Protein AF-A0A8B8G024-F1 (afdb_monomer_lite)

Radius of gyration: 15.25 Å; chains: 1; bounding box: 37×28×43 Å

Foldseek 3Di:
DDDLVVLLVVLVVVLCVVLVCLLPPLVPPDPVRLVVVLVVNQVSLCSSLVHDPPDDSLVSCVSSVHFRSSLVSVLSNVVVVVVVPPDDPPDPDDRSVVVSVVVSVVVVVPD

Structure (mmCIF, N/CA/C/O backbone):
data_AF-A0A8B8G024-F1
#
_entry.id   AF-A0A8B8G024-F1
#
loop_
_atom_site.group_PDB
_atom_site.id
_atom_site.type_symbol
_atom_site.label_atom_id
_atom_site.label_alt_id
_atom_site.label_comp_id
_atom_site.label_asym_id
_atom_site.label_entity_id
_atom_site.label_seq_id
_atom_site.pdbx_PDB_ins_code
_atom_site.Cartn_x
_atom_site.Cartn_y
_atom_site.Cartn_z
_atom_site.occupancy
_atom_site.B_iso_or_equiv
_atom_site.auth_seq_id
_atom_site.auth_comp_id
_atom_site.auth_asym_id
_atom_site.auth_atom_id
_atom_site.pdbx_PDB_model_num
ATOM 1 N N . MET A 1 1 ? -23.900 12.777 2.780 1.00 49.56 1 MET A N 1
ATOM 2 C CA . MET A 1 1 ? -22.964 11.636 2.622 1.00 49.56 1 MET A CA 1
ATOM 3 C C . MET A 1 1 ? -22.710 11.391 1.136 1.00 49.56 1 MET A C 1
ATOM 5 O O . MET A 1 1 ? -23.672 11.326 0.385 1.00 49.56 1 MET A O 1
ATOM 9 N N . ALA A 1 2 ? -21.454 11.284 0.688 1.00 58.25 2 ALA A N 1
ATOM 10 C CA . ALA A 1 2 ? -21.141 11.011 -0.723 1.00 58.25 2 ALA A CA 1
ATOM 11 C C . ALA A 1 2 ? -21.588 9.593 -1.140 1.00 58.25 2 ALA A C 1
ATOM 13 O O . ALA A 1 2 ? -21.512 8.668 -0.324 1.00 58.25 2 ALA A O 1
ATOM 14 N N . LYS A 1 3 ? -22.028 9.415 -2.395 1.00 69.06 3 LYS A N 1
ATOM 15 C CA . LYS A 1 3 ? -22.408 8.105 -2.964 1.00 69.06 3 LYS A CA 1
ATOM 16 C C . LYS A 1 3 ? -21.188 7.157 -2.996 1.00 69.06 3 LYS A C 1
ATOM 18 O O . LYS A 1 3 ? -20.084 7.657 -3.211 1.00 69.06 3 LYS A O 1
ATOM 23 N N . PRO A 1 4 ? -21.350 5.826 -2.848 1.00 68.56 4 PRO A N 1
ATOM 24 C CA . PRO A 1 4 ? -20.231 4.869 -2.799 1.00 68.56 4 PRO A CA 1
ATOM 25 C C . PRO A 1 4 ? -19.219 5.019 -3.948 1.00 68.56 4 PRO A C 1
ATOM 27 O O . PRO A 1 4 ? -18.014 5.058 -3.715 1.00 68.56 4 PRO A O 1
ATOM 30 N N . ARG A 1 5 ? -19.707 5.239 -5.178 1.00 75.19 5 ARG A N 1
ATOM 31 C CA . ARG A 1 5 ? -18.874 5.500 -6.365 1.00 75.19 5 ARG A CA 1
ATOM 32 C C . ARG A 1 5 ? -17.958 6.721 -6.209 1.00 75.19 5 ARG A C 1
ATOM 34 O O . ARG A 1 5 ? -16.789 6.651 -6.560 1.00 75.19 5 ARG A O 1
ATOM 41 N N . ASN A 1 6 ? -18.462 7.812 -5.634 1.00 80.00 6 ASN A N 1
ATOM 42 C CA . ASN A 1 6 ? -17.679 9.035 -5.442 1.00 80.00 6 ASN A CA 1
ATOM 43 C C . ASN A 1 6 ? -16.564 8.832 -4.406 1.00 80.00 6 ASN A C 1
ATOM 45 O O . ASN A 1 6 ? -15.515 9.454 -4.507 1.00 80.00 6 ASN A O 1
ATOM 49 N N . ARG A 1 7 ? -16.771 7.949 -3.421 1.00 82.75 7 ARG A N 1
ATOM 50 C CA . ARG A 1 7 ? -15.756 7.641 -2.402 1.00 82.75 7 ARG A CA 1
ATOM 51 C C . ARG A 1 7 ? -14.622 6.802 -2.974 1.00 82.75 7 ARG A C 1
ATOM 53 O O . ARG A 1 7 ? -13.471 7.095 -2.681 1.00 82.75 7 ARG A O 1
ATOM 60 N N . LYS A 1 8 ? -14.945 5.810 -3.813 1.00 84.25 8 LYS A N 1
ATOM 61 C CA . LYS A 1 8 ? -13.937 5.015 -4.530 1.00 84.25 8 LYS A CA 1
ATOM 62 C C . LYS A 1 8 ? -13.057 5.889 -5.427 1.00 84.25 8 LYS A C 1
ATOM 64 O O . LYS A 1 8 ? -11.847 5.720 -5.393 1.00 84.25 8 LYS A O 1
ATOM 69 N N . LEU A 1 9 ? -13.646 6.861 -6.132 1.00 88.25 9 LEU A N 1
ATOM 70 C CA . LEU A 1 9 ? -12.897 7.835 -6.940 1.00 88.25 9 LEU A CA 1
ATOM 71 C C . LEU A 1 9 ? -11.915 8.664 -6.093 1.00 88.25 9 LEU A C 1
ATOM 73 O O . LEU A 1 9 ? -10.731 8.726 -6.398 1.00 88.25 9 LEU A O 1
ATOM 77 N N . ILE A 1 10 ? -12.371 9.217 -4.965 1.00 82.38 10 ILE A N 1
ATOM 78 C CA . ILE A 1 10 ? -11.476 9.937 -4.038 1.00 82.38 10 ILE A CA 1
ATOM 79 C C . ILE A 1 10 ? -10.363 9.006 -3.523 1.00 82.38 10 ILE A C 1
ATOM 81 O O . ILE A 1 10 ? -9.215 9.418 -3.376 1.00 82.38 10 ILE A O 1
ATOM 85 N N . GLY A 1 11 ? -10.691 7.738 -3.266 1.00 85.75 11 GLY A N 1
ATOM 86 C CA . GLY A 1 11 ? -9.728 6.704 -2.903 1.00 85.75 11 GLY A CA 1
ATOM 87 C C . GLY A 1 11 ? -8.644 6.488 -3.950 1.00 85.75 11 GLY A C 1
ATOM 88 O O . GLY A 1 11 ? -7.459 6.511 -3.616 1.00 85.75 11 GLY A O 1
ATOM 89 N N . SER A 1 12 ? -9.041 6.320 -5.214 1.00 87.38 12 SER A N 1
ATOM 90 C CA . SER A 1 12 ? -8.099 6.137 -6.318 1.00 87.38 12 SER A CA 1
ATOM 91 C C . SER A 1 12 ? -7.201 7.352 -6.510 1.00 87.38 12 SER A C 1
ATOM 93 O O . SER A 1 12 ? -6.011 7.179 -6.758 1.00 87.38 12 SER A O 1
ATOM 95 N N . ASP A 1 13 ? -7.729 8.562 -6.322 1.00 86.75 13 ASP A N 1
ATOM 96 C CA . ASP A 1 13 ? -6.944 9.794 -6.436 1.00 86.75 13 ASP A CA 1
ATOM 97 C C . ASP A 1 13 ? -5.860 9.862 -5.353 1.00 86.75 13 ASP A C 1
ATOM 99 O O . ASP A 1 13 ? -4.690 10.106 -5.651 1.00 86.75 13 ASP A O 1
ATOM 103 N N . VAL A 1 14 ? -6.219 9.568 -4.098 1.00 85.88 14 VAL A N 1
ATOM 104 C CA . VAL A 1 14 ? -5.264 9.522 -2.977 1.00 85.88 14 VAL A CA 1
ATOM 105 C C . VAL A 1 14 ? -4.174 8.484 -3.233 1.00 85.88 14 VAL A C 1
ATOM 107 O O . VAL A 1 14 ? -2.990 8.775 -3.062 1.00 85.88 14 VAL A O 1
ATOM 110 N N . VAL A 1 15 ? -4.554 7.284 -3.674 1.00 87.94 15 VAL A N 1
ATOM 111 C CA . VAL A 1 15 ? -3.598 6.220 -4.008 1.00 87.94 15 VAL A CA 1
ATOM 112 C C . VAL A 1 15 ? -2.693 6.645 -5.1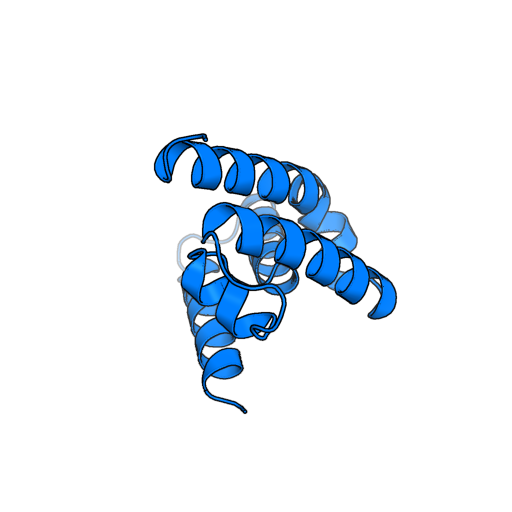67 1.00 87.94 15 VAL A C 1
ATOM 114 O O . VAL A 1 15 ? -1.484 6.439 -5.097 1.00 87.94 15 VAL A O 1
ATOM 117 N N . SER A 1 16 ? -3.230 7.310 -6.192 1.00 88.81 16 SER A N 1
ATOM 118 C CA . SER A 1 16 ? -2.441 7.827 -7.314 1.00 88.81 16 SER A CA 1
ATOM 119 C C . SER A 1 16 ? -1.404 8.865 -6.872 1.00 88.81 16 SER A C 1
ATOM 121 O O . SER A 1 16 ? -0.268 8.826 -7.342 1.00 88.81 16 SER A O 1
ATOM 123 N N . ILE A 1 17 ? -1.759 9.765 -5.947 1.00 88.56 17 ILE A N 1
ATOM 124 C CA . ILE A 1 17 ? -0.826 10.753 -5.379 1.00 88.56 17 ILE A CA 1
ATOM 125 C C . ILE A 1 17 ? 0.292 10.051 -4.601 1.00 88.56 17 ILE A C 1
ATOM 127 O O . ILE A 1 17 ? 1.467 10.347 -4.813 1.00 88.56 17 ILE A O 1
ATOM 131 N N . LEU A 1 18 ? -0.058 9.091 -3.738 1.00 86.88 18 LEU A N 1
ATOM 132 C CA . LEU A 1 18 ? 0.924 8.334 -2.953 1.00 86.88 18 LEU A CA 1
ATOM 133 C C . LEU A 1 18 ? 1.893 7.551 -3.853 1.00 86.88 18 LEU A C 1
ATOM 135 O O . LEU A 1 18 ? 3.091 7.494 -3.580 1.00 86.88 18 LEU A O 1
ATOM 139 N N . LEU A 1 19 ? 1.391 6.982 -4.952 1.00 91.38 19 LEU A N 1
ATOM 140 C CA . LEU A 1 19 ? 2.160 6.139 -5.868 1.00 91.38 19 LEU A CA 1
ATOM 141 C C . LEU A 1 19 ? 2.878 6.900 -6.985 1.00 91.38 19 LEU A C 1
ATOM 143 O O . LEU A 1 19 ? 3.612 6.279 -7.754 1.00 91.38 19 LEU A O 1
ATOM 147 N N . PHE A 1 20 ? 2.716 8.220 -7.088 1.00 89.94 20 PHE A N 1
ATOM 148 C CA . PHE A 1 20 ? 3.353 9.010 -8.145 1.00 89.94 20 PHE A CA 1
ATOM 149 C C . PHE A 1 20 ? 4.879 8.810 -8.177 1.00 89.94 20 PHE A C 1
ATOM 151 O O . PHE A 1 20 ? 5.467 8.610 -9.237 1.00 89.94 20 PHE A O 1
ATOM 158 N N . GLY A 1 21 ? 5.511 8.789 -7.001 1.00 88.50 21 GLY A N 1
ATOM 159 C CA . GLY A 1 21 ? 6.951 8.563 -6.848 1.00 88.50 21 GLY A CA 1
ATOM 160 C C . GLY A 1 21 ? 7.370 7.097 -6.698 1.00 88.50 21 GLY A C 1
ATOM 161 O O . GLY A 1 21 ? 8.551 6.851 -6.452 1.00 88.50 21 GLY A O 1
ATOM 162 N N . ALA A 1 22 ? 6.440 6.138 -6.808 1.00 92.44 22 ALA A N 1
ATOM 163 C CA . ALA A 1 22 ? 6.676 4.733 -6.460 1.00 92.44 22 ALA A CA 1
ATOM 164 C C . ALA A 1 22 ? 7.936 4.118 -7.093 1.00 92.44 22 ALA A C 1
ATOM 166 O O . ALA A 1 22 ? 8.681 3.471 -6.357 1.00 92.44 22 ALA A O 1
ATOM 167 N N . PRO A 1 23 ? 8.274 4.363 -8.377 1.00 90.50 23 PRO A N 1
ATOM 168 C CA . PRO A 1 23 ? 9.488 3.798 -8.967 1.00 90.50 23 PRO A CA 1
ATOM 169 C C . PRO A 1 23 ? 10.786 4.153 -8.228 1.00 90.50 23 PRO A C 1
ATOM 171 O O . PRO A 1 23 ? 11.736 3.375 -8.251 1.00 90.50 23 PRO A O 1
ATOM 174 N N . ASN A 1 24 ? 10.824 5.303 -7.548 1.00 90.50 24 ASN A N 1
ATOM 175 C CA . ASN A 1 24 ? 12.012 5.775 -6.839 1.00 90.50 24 ASN A CA 1
ATOM 176 C C . ASN A 1 24 ? 12.119 5.218 -5.416 1.00 90.50 24 ASN A C 1
ATOM 178 O O . ASN A 1 24 ? 13.232 4.999 -4.933 1.00 90.50 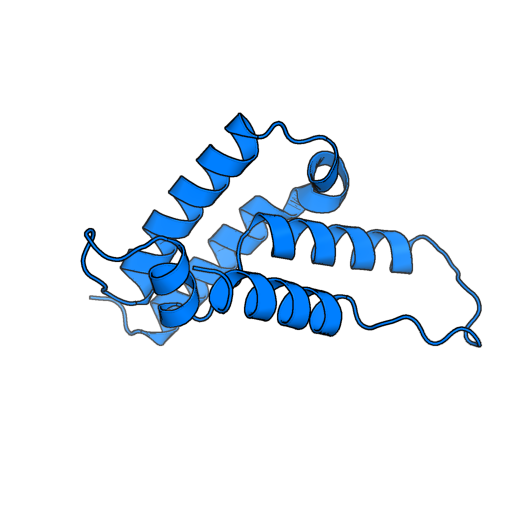24 ASN A O 1
ATOM 182 N N . TRP A 1 25 ? 10.983 5.024 -4.738 1.00 91.62 25 TRP A N 1
ATOM 183 C CA . TRP A 1 25 ? 10.956 4.680 -3.315 1.00 91.62 25 TRP A CA 1
ATOM 184 C C . TRP A 1 25 ? 10.513 3.247 -3.009 1.00 91.62 25 TRP A C 1
ATOM 186 O O . TRP A 1 25 ? 10.853 2.772 -1.930 1.00 91.62 25 TRP A O 1
ATOM 196 N N . ALA A 1 26 ? 9.820 2.536 -3.908 1.00 91.62 26 ALA A N 1
ATOM 197 C CA . ALA A 1 26 ? 9.207 1.231 -3.610 1.00 91.62 26 ALA A CA 1
ATOM 198 C C . ALA A 1 26 ? 10.187 0.211 -2.994 1.00 91.62 26 ALA A C 1
ATOM 200 O O . ALA A 1 26 ? 9.836 -0.464 -2.028 1.00 91.62 26 ALA A O 1
ATOM 201 N N . ASP A 1 27 ? 11.430 0.166 -3.484 1.00 89.88 27 ASP A N 1
ATOM 202 C CA . ASP A 1 27 ? 12.469 -0.741 -2.968 1.00 89.88 27 ASP A CA 1
ATOM 203 C C . ASP A 1 27 ? 13.284 -0.153 -1.811 1.00 89.88 27 ASP A C 1
ATOM 205 O O . ASP A 1 27 ? 13.904 -0.885 -1.045 1.00 89.88 27 ASP A O 1
ATOM 209 N N . LYS A 1 28 ? 13.335 1.179 -1.709 1.00 91.06 28 LYS A N 1
ATOM 210 C CA . LYS A 1 28 ? 14.213 1.902 -0.774 1.00 91.06 28 LYS A CA 1
ATOM 211 C C . LYS A 1 28 ? 13.507 2.288 0.528 1.00 91.06 28 LYS A C 1
ATOM 213 O O . LYS A 1 28 ? 14.162 2.746 1.460 1.00 91.06 28 LYS A O 1
ATOM 218 N N . MET A 1 29 ? 12.182 2.160 0.583 1.00 90.81 29 MET A N 1
ATOM 219 C CA . MET A 1 29 ? 11.376 2.568 1.731 1.00 90.81 29 MET A CA 1
ATOM 220 C C . MET A 1 29 ? 11.659 1.677 2.943 1.00 90.81 29 MET A C 1
ATOM 222 O O . MET A 1 29 ? 11.621 0.449 2.845 1.00 90.81 29 MET A O 1
ATOM 226 N N . SER A 1 30 ? 11.864 2.297 4.105 1.00 93.56 30 SER A N 1
ATOM 227 C CA . SER A 1 30 ? 11.953 1.579 5.375 1.00 93.56 30 SER A CA 1
ATOM 228 C C . SER A 1 30 ? 10.618 0.92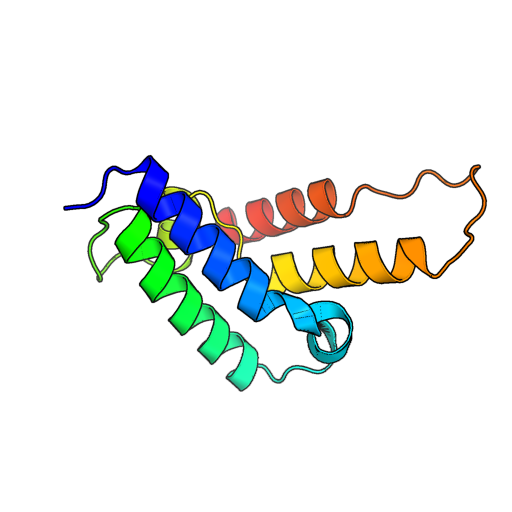6 5.749 1.00 93.56 30 SER A C 1
ATOM 230 O O . SER A 1 30 ? 9.545 1.390 5.354 1.00 93.56 30 SER A O 1
ATOM 232 N N . GLU A 1 31 ? 10.669 -0.103 6.597 1.00 89.12 31 GLU A N 1
ATOM 233 C CA . GLU A 1 31 ? 9.465 -0.741 7.149 1.00 89.12 31 GLU A CA 1
ATOM 234 C C . GLU A 1 31 ? 8.585 0.247 7.930 1.00 89.12 31 GLU A C 1
ATOM 236 O O . GLU A 1 31 ? 7.362 0.238 7.804 1.00 89.12 31 GLU A O 1
ATOM 241 N N . SER A 1 32 ? 9.192 1.182 8.669 1.00 91.69 32 SER A N 1
ATOM 242 C CA . SER A 1 32 ? 8.456 2.260 9.341 1.00 91.69 32 SER A CA 1
ATOM 243 C C . SER A 1 32 ? 7.692 3.149 8.353 1.00 91.69 32 SER A C 1
ATOM 245 O O . SER A 1 32 ? 6.532 3.480 8.592 1.00 91.69 32 SER A O 1
ATOM 247 N N . GLY A 1 33 ? 8.308 3.484 7.217 1.00 90.56 33 GLY A N 1
ATOM 248 C CA . GLY A 1 33 ? 7.681 4.262 6.155 1.00 90.56 33 GLY A CA 1
ATOM 249 C C . GLY A 1 33 ? 6.523 3.522 5.486 1.00 90.56 33 GLY A C 1
ATOM 250 O O . GLY A 1 33 ? 5.458 4.104 5.278 1.00 90.56 33 GLY A O 1
ATOM 251 N N . LYS A 1 34 ? 6.694 2.223 5.212 1.00 89.38 34 LYS A N 1
ATOM 252 C CA . LYS A 1 34 ? 5.622 1.359 4.688 1.00 89.38 34 LYS A CA 1
ATOM 253 C C . LYS A 1 34 ? 4.437 1.299 5.653 1.00 89.38 34 LYS A C 1
ATOM 255 O O . LYS A 1 34 ? 3.297 1.467 5.229 1.00 89.38 34 LYS A O 1
ATOM 260 N N . ASN A 1 35 ? 4.700 1.157 6.952 1.00 91.31 35 ASN A N 1
ATOM 261 C CA . ASN A 1 35 ? 3.659 1.131 7.979 1.00 91.31 35 ASN A CA 1
ATOM 262 C C . ASN A 1 35 ? 2.852 2.438 8.044 1.00 91.31 35 ASN A C 1
ATOM 264 O O . ASN A 1 35 ? 1.631 2.395 8.195 1.00 91.31 35 ASN A O 1
ATOM 268 N N . GLU A 1 36 ? 3.487 3.602 7.886 1.00 92.06 36 GLU A N 1
ATOM 269 C CA . GLU A 1 36 ? 2.767 4.884 7.827 1.00 92.06 36 GLU A CA 1
ATOM 270 C C . GLU A 1 36 ? 1.892 5.021 6.569 1.00 92.06 36 GLU A C 1
ATOM 272 O O . GLU A 1 36 ? 0.751 5.501 6.639 1.00 92.06 36 GLU A O 1
ATOM 277 N N . LEU A 1 37 ? 2.370 4.530 5.421 1.00 91.00 37 LEU A N 1
ATOM 278 C CA . LEU A 1 37 ? 1.566 4.472 4.197 1.00 91.00 37 LEU A CA 1
ATOM 279 C C . LEU A 1 37 ? 0.359 3.538 4.362 1.00 91.00 37 LEU A C 1
ATOM 281 O O . LEU A 1 37 ? -0.754 3.912 3.990 1.00 91.00 37 LEU A O 1
ATOM 285 N N . LEU A 1 38 ? 0.541 2.373 4.989 1.00 91.31 38 LEU A N 1
ATOM 286 C CA . LEU A 1 38 ? -0.543 1.429 5.281 1.00 91.31 38 LEU A CA 1
ATOM 287 C C . LEU A 1 38 ? -1.580 2.014 6.245 1.00 91.31 38 LEU A C 1
ATOM 289 O O . LEU A 1 38 ? -2.781 1.888 6.006 1.00 91.31 38 LEU A O 1
ATOM 293 N N . LYS A 1 39 ? -1.154 2.732 7.293 1.00 92.06 39 LYS A N 1
ATOM 294 C CA . LYS A 1 39 ? -2.072 3.464 8.189 1.00 92.06 39 LYS A CA 1
ATOM 295 C C . LYS A 1 39 ? -2.899 4.499 7.427 1.00 92.06 39 LYS A C 1
ATOM 297 O O . LYS A 1 39 ? -4.093 4.660 7.694 1.00 92.06 39 LYS A O 1
ATOM 302 N N . THR A 1 40 ? -2.276 5.203 6.485 1.00 91.94 40 THR A N 1
ATOM 303 C CA . THR A 1 40 ? -2.946 6.203 5.643 1.00 91.94 40 THR A CA 1
ATOM 304 C C . THR A 1 40 ? -3.950 5.542 4.702 1.00 91.94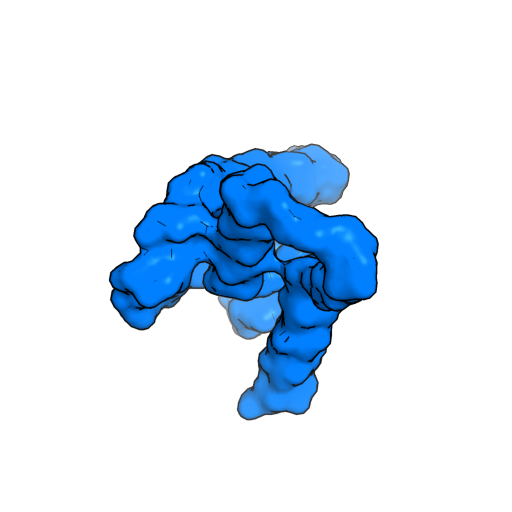 40 THR A C 1
ATOM 306 O O . THR A 1 40 ? -5.110 5.956 4.653 1.00 91.94 40 THR A O 1
ATOM 309 N N . GLN A 1 41 ? -3.546 4.459 4.034 1.00 92.31 41 GLN A N 1
ATOM 310 C CA . GLN A 1 41 ? -4.417 3.657 3.178 1.00 92.31 41 GLN A CA 1
ATOM 311 C C . GLN A 1 41 ? -5.621 3.116 3.958 1.00 92.31 41 GLN A C 1
ATOM 313 O O . GLN A 1 41 ? -6.756 3.280 3.519 1.00 92.31 41 GLN A O 1
ATOM 318 N N . ARG A 1 42 ? -5.406 2.557 5.153 1.00 92.88 42 ARG A N 1
ATOM 319 C CA . ARG A 1 42 ? -6.474 2.037 6.019 1.00 92.88 42 ARG A CA 1
ATOM 320 C C . ARG A 1 42 ? -7.539 3.091 6.316 1.00 92.88 42 ARG A C 1
ATOM 322 O O . ARG A 1 42 ? -8.729 2.814 6.195 1.00 92.88 42 ARG A O 1
ATOM 329 N N . LYS A 1 43 ? -7.139 4.318 6.670 1.00 92.38 43 LYS A N 1
ATOM 330 C CA . LYS A 1 43 ? -8.090 5.421 6.922 1.00 92.38 43 LYS A CA 1
ATOM 331 C C . LYS A 1 43 ? -8.949 5.719 5.693 1.00 92.38 43 LYS A C 1
ATOM 333 O O . LYS A 1 43 ? -10.145 5.977 5.830 1.00 92.38 43 LYS A O 1
ATOM 338 N N . THR A 1 44 ? -8.350 5.676 4.508 1.00 91.44 44 THR A N 1
ATOM 339 C CA . THR A 1 44 ? -9.050 5.856 3.233 1.00 91.44 44 THR A CA 1
ATOM 340 C C . THR A 1 44 ? -10.004 4.690 2.957 1.00 91.44 44 THR A C 1
ATOM 342 O O . THR A 1 44 ? -11.188 4.924 2.717 1.00 91.44 44 THR A O 1
ATOM 345 N N . ASN A 1 45 ? -9.545 3.448 3.111 1.00 92.62 45 ASN A N 1
ATOM 346 C CA . ASN A 1 45 ? -10.336 2.234 2.893 1.00 92.62 45 ASN A CA 1
ATOM 347 C C . ASN A 1 45 ? -11.574 2.168 3.795 1.00 92.62 45 ASN A C 1
ATOM 349 O O . ASN A 1 45 ? -12.679 1.926 3.310 1.00 92.62 45 ASN A O 1
ATOM 353 N N . LEU A 1 46 ? -11.429 2.487 5.086 1.00 93.31 46 LEU A N 1
ATOM 354 C CA . LEU A 1 46 ? -12.556 2.539 6.025 1.00 93.31 46 LEU A CA 1
ATOM 355 C C . LEU A 1 46 ? -13.631 3.546 5.586 1.00 93.31 46 LEU A C 1
ATOM 357 O O . LEU A 1 46 ? -14.824 3.265 5.687 1.00 93.31 46 LEU A O 1
ATOM 361 N N . ARG A 1 47 ? -13.231 4.706 5.045 1.00 90.44 47 ARG A N 1
ATOM 362 C CA . ARG A 1 47 ? -14.168 5.726 4.535 1.00 90.44 47 ARG A CA 1
ATOM 363 C C . ARG A 1 47 ? -14.872 5.284 3.253 1.00 90.44 47 ARG A C 1
ATOM 365 O O . ARG A 1 47 ? -16.054 5.591 3.073 1.00 90.44 47 ARG A O 1
ATOM 372 N N . ILE A 1 48 ? -14.157 4.584 2.372 1.00 90.44 48 ILE A N 1
ATOM 373 C CA . ILE A 1 48 ? -14.698 4.037 1.120 1.00 90.44 48 ILE A CA 1
ATOM 374 C C . ILE A 1 48 ? -15.750 2.974 1.425 1.00 90.44 48 ILE A C 1
ATOM 376 O O . ILE A 1 48 ? -16.890 3.102 0.976 1.00 90.44 48 ILE A O 1
ATOM 380 N N . ALA A 1 49 ? -15.379 1.981 2.234 1.00 90.31 49 ALA A N 1
ATOM 381 C CA . ALA A 1 49 ? -16.229 0.852 2.595 1.00 90.31 49 ALA A CA 1
ATOM 382 C C . ALA A 1 49 ? -17.310 1.207 3.633 1.00 90.31 49 ALA A C 1
ATOM 384 O O . ALA A 1 49 ? -18.258 0.454 3.815 1.00 90.31 49 ALA A O 1
ATOM 385 N N . SER A 1 50 ? -17.215 2.367 4.296 1.00 89.56 50 SER A N 1
ATOM 386 C CA . SER A 1 50 ? -18.039 2.708 5.474 1.00 89.56 50 SER A CA 1
ATOM 387 C C . SER A 1 50 ? -17.913 1.671 6.599 1.00 89.56 50 SER A C 1
ATOM 389 O O . SER A 1 50 ? -18.885 1.388 7.295 1.00 89.56 50 SER A O 1
ATOM 391 N N . ALA A 1 51 ? -16.728 1.077 6.746 1.00 90.81 51 ALA A N 1
ATOM 392 C CA . ALA A 1 51 ? -16.480 -0.028 7.665 1.00 90.81 51 ALA A CA 1
ATOM 393 C C . ALA A 1 51 ? -16.156 0.466 9.087 1.00 90.81 51 ALA A C 1
ATOM 395 O O . ALA A 1 51 ? -15.688 1.592 9.282 1.00 90.81 51 ALA A O 1
ATOM 396 N N . TYR A 1 52 ? -16.362 -0.398 10.083 1.00 92.00 52 TYR A N 1
ATOM 397 C CA . TYR A 1 52 ? -15.979 -0.126 11.469 1.00 92.00 52 TYR A CA 1
ATOM 398 C C . TYR A 1 52 ? -14.456 -0.041 11.633 1.00 92.00 52 TYR A C 1
ATOM 400 O O . TYR A 1 52 ? -13.698 -0.749 10.972 1.00 92.00 52 TYR A O 1
ATOM 408 N N . SER A 1 53 ? -13.997 0.794 12.568 1.00 88.56 53 SER A N 1
ATOM 409 C CA . SER A 1 53 ? -12.567 0.999 12.839 1.00 88.56 53 SER A CA 1
ATOM 410 C C . SER A 1 53 ? -11.852 -0.227 13.423 1.00 88.56 53 SER A C 1
ATOM 412 O O . SER A 1 53 ? -10.622 -0.271 13.372 1.00 88.56 53 SER A O 1
ATOM 414 N N . THR A 1 54 ? -12.601 -1.201 13.951 1.00 94.00 54 THR A N 1
ATOM 415 C CA . THR A 1 54 ? -12.109 -2.439 14.582 1.00 94.00 54 THR A CA 1
ATOM 416 C C . THR A 1 54 ? -11.699 -3.526 13.589 1.00 94.00 54 THR A C 1
ATOM 418 O O . THR A 1 54 ? -11.005 -4.461 13.972 1.00 94.00 54 THR A O 1
ATOM 421 N N . ILE A 1 55 ? -12.103 -3.415 12.323 1.00 93.12 55 ILE A N 1
ATOM 422 C CA . ILE A 1 55 ? -11.796 -4.398 11.274 1.00 93.12 55 ILE A CA 1
ATOM 423 C C . ILE A 1 55 ? -10.283 -4.422 11.001 1.00 93.12 55 ILE A C 1
ATOM 425 O O . ILE A 1 55 ? -9.624 -3.396 11.142 1.00 93.12 55 ILE A O 1
ATOM 429 N N . SER A 1 56 ? -9.694 -5.559 10.624 1.00 91.19 56 SER A N 1
ATOM 430 C CA . SER A 1 56 ? -8.260 -5.632 10.295 1.00 91.19 56 SER A CA 1
ATOM 431 C C . SER A 1 56 ? -7.894 -4.779 9.064 1.00 91.19 56 SER A C 1
ATOM 433 O O . SER A 1 56 ? -8.762 -4.283 8.338 1.00 91.19 56 SER A O 1
ATOM 435 N N . THR A 1 57 ? -6.601 -4.523 8.846 1.00 90.69 57 THR A N 1
ATOM 436 C CA . THR A 1 57 ? -6.166 -3.663 7.725 1.00 90.69 57 THR A CA 1
ATOM 437 C C . THR A 1 57 ? -6.431 -4.370 6.402 1.00 90.69 57 THR A C 1
ATOM 439 O O . THR A 1 57 ? -6.935 -3.763 5.459 1.00 90.69 57 THR A O 1
ATOM 442 N N . GLU A 1 58 ? -6.188 -5.669 6.398 1.00 90.62 58 GLU A N 1
ATOM 443 C CA . GLU A 1 58 ? -6.356 -6.623 5.313 1.00 90.62 58 GLU A CA 1
ATOM 444 C C . GLU A 1 58 ? -7.838 -6.716 4.931 1.00 90.62 58 GLU A C 1
ATOM 446 O O . GLU A 1 58 ? -8.206 -6.518 3.776 1.00 90.62 58 GLU A O 1
ATOM 451 N N . ALA A 1 59 ? -8.732 -6.867 5.912 1.00 91.44 59 ALA A N 1
ATOM 452 C CA . ALA A 1 59 ? -10.167 -6.865 5.644 1.00 91.44 59 ALA A CA 1
ATOM 453 C C . ALA A 1 59 ? -10.657 -5.499 5.125 1.00 91.44 59 ALA A C 1
ATOM 455 O O . ALA A 1 59 ? -11.524 -5.443 4.254 1.00 91.44 59 ALA A O 1
ATOM 456 N N . SER A 1 60 ? -10.076 -4.381 5.589 1.00 93.19 60 SER A N 1
ATOM 457 C CA . SER A 1 60 ? -10.405 -3.056 5.039 1.00 93.19 60 SER A CA 1
ATOM 458 C C . SER A 1 60 ? -9.990 -2.907 3.568 1.00 93.19 60 SER A C 1
ATOM 460 O O . SER A 1 60 ? -10.692 -2.249 2.803 1.00 93.19 60 SER A O 1
ATOM 462 N N . GLN A 1 61 ? -8.870 -3.519 3.171 1.00 92.50 61 GLN A N 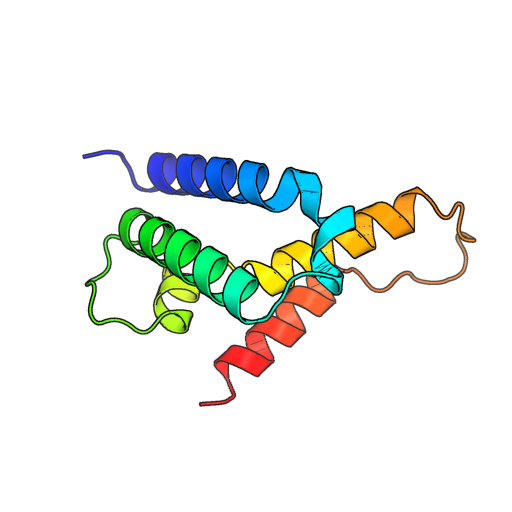1
ATOM 463 C CA . GLN A 1 61 ? -8.370 -3.549 1.794 1.00 92.50 61 GLN A CA 1
ATOM 464 C C . GLN A 1 61 ? -9.318 -4.328 0.881 1.00 92.50 61 GLN A C 1
ATOM 466 O O . GLN A 1 61 ? -9.726 -3.801 -0.153 1.00 92.50 61 GLN A O 1
ATOM 471 N N . VAL A 1 62 ? -9.743 -5.520 1.309 1.00 91.81 62 VAL A N 1
ATOM 472 C CA . VAL A 1 62 ? -10.707 -6.349 0.567 1.00 91.81 62 VAL A CA 1
ATOM 473 C C . VAL A 1 62 ? -12.046 -5.625 0.412 1.00 91.81 62 VAL A C 1
ATOM 475 O O . VAL A 1 62 ? -12.531 -5.475 -0.701 1.00 91.81 62 VAL A O 1
ATOM 478 N N . LEU A 1 63 ? -12.616 -5.080 1.494 1.00 91.62 63 LEU A N 1
ATOM 479 C CA . LEU A 1 63 ? -13.910 -4.379 1.439 1.00 91.62 63 LEU A CA 1
ATOM 480 C C . LEU A 1 63 ? -13.892 -3.108 0.576 1.00 91.62 63 LEU A C 1
ATOM 482 O O . LEU A 1 63 ? -14.932 -2.682 0.069 1.00 91.62 63 LEU A O 1
ATOM 486 N N . ALA A 1 64 ? -12.734 -2.458 0.454 1.00 90.25 64 ALA A N 1
ATOM 487 C CA . ALA A 1 64 ? -12.577 -1.272 -0.377 1.00 90.25 64 ALA A CA 1
ATOM 488 C C . ALA A 1 64 ? -12.260 -1.605 -1.849 1.00 90.25 64 ALA A C 1
ATOM 490 O O . ALA A 1 64 ? -12.337 -0.695 -2.678 1.00 90.25 64 ALA A O 1
ATOM 491 N N . ASP A 1 65 ? -11.951 -2.866 -2.170 1.00 89.50 65 ASP A N 1
ATOM 492 C CA . ASP A 1 65 ? -11.343 -3.324 -3.429 1.00 89.50 65 ASP A CA 1
ATOM 493 C C . ASP A 1 65 ? -9.980 -2.660 -3.718 1.00 89.50 65 ASP A C 1
ATOM 495 O O . ASP A 1 65 ? -9.676 -2.293 -4.854 1.00 89.50 65 ASP A O 1
ATOM 499 N N . PHE A 1 66 ? -9.157 -2.461 -2.682 1.00 89.62 66 PHE A N 1
ATOM 500 C CA . PHE A 1 66 ? -7.830 -1.846 -2.796 1.00 89.62 66 PHE A CA 1
ATOM 501 C C . PHE A 1 66 ? -6.738 -2.776 -2.256 1.00 89.62 66 PHE A C 1
ATOM 503 O O . PHE A 1 66 ? -6.637 -2.918 -1.035 1.00 89.62 66 PHE A O 1
ATOM 510 N N . PRO A 1 67 ? -5.864 -3.329 -3.121 1.00 91.12 67 PRO A N 1
ATOM 511 C CA . PRO A 1 67 ? -4.687 -4.080 -2.696 1.00 91.12 67 PRO A CA 1
ATOM 512 C C . PRO A 1 67 ? -3.755 -3.238 -1.825 1.00 91.12 67 PRO A C 1
ATOM 514 O O . PRO A 1 67 ? -3.780 -2.004 -1.854 1.00 91.12 67 PRO A O 1
ATOM 517 N N . SER A 1 68 ? -2.898 -3.902 -1.058 1.00 90.75 68 SER A N 1
ATOM 518 C CA . SER A 1 68 ? -1.948 -3.233 -0.172 1.00 90.75 68 SER A CA 1
ATOM 519 C C . SER A 1 68 ? -1.035 -2.247 -0.916 1.00 90.75 68 SER A C 1
ATOM 521 O O . SER A 1 68 ? -0.550 -2.532 -2.012 1.00 90.75 68 SER A O 1
ATOM 523 N N . ILE A 1 69 ? -0.805 -1.063 -0.337 1.00 91.81 69 ILE A N 1
ATOM 524 C CA . ILE A 1 69 ? -0.121 0.041 -1.035 1.00 91.81 69 ILE A CA 1
ATOM 525 C C . ILE A 1 69 ? 1.337 -0.259 -1.398 1.00 91.81 69 ILE A C 1
ATOM 527 O O . ILE A 1 69 ? 1.850 0.264 -2.383 1.00 91.81 69 ILE A O 1
ATOM 531 N N . ASP A 1 70 ? 1.996 -1.124 -0.635 1.00 90.88 70 ASP A N 1
ATOM 532 C CA . ASP A 1 70 ? 3.339 -1.612 -0.935 1.00 90.88 70 ASP A CA 1
ATOM 533 C C . ASP A 1 70 ? 3.356 -2.525 -2.171 1.00 90.88 70 ASP A C 1
ATOM 535 O O . ASP A 1 70 ? 4.269 -2.417 -2.989 1.00 90.88 70 ASP A O 1
ATOM 539 N N . LEU A 1 71 ? 2.332 -3.366 -2.355 1.00 92.00 71 LEU A N 1
ATOM 540 C CA . LEU A 1 71 ? 2.170 -4.177 -3.566 1.00 92.00 71 LEU A CA 1
ATOM 541 C C . LEU A 1 71 ? 1.899 -3.283 -4.777 1.00 92.00 71 LEU A C 1
ATOM 543 O O . LEU A 1 71 ? 2.579 -3.408 -5.793 1.00 92.00 71 LEU A O 1
ATOM 547 N N . LEU A 1 72 ? 0.982 -2.319 -4.641 1.00 93.00 72 LEU A N 1
ATOM 548 C CA . LEU A 1 72 ? 0.688 -1.353 -5.706 1.00 93.00 72 LEU A CA 1
ATOM 549 C C . LEU A 1 72 ? 1.931 -0.540 -6.104 1.00 93.00 72 LEU A C 1
ATOM 551 O O . LEU A 1 72 ? 2.124 -0.221 -7.276 1.00 93.00 72 LEU A O 1
ATOM 555 N N . ALA A 1 73 ? 2.807 -0.218 -5.149 1.00 93.31 73 ALA A N 1
ATOM 556 C CA . ALA A 1 73 ? 4.066 0.467 -5.430 1.00 93.31 73 ALA A CA 1
ATOM 557 C C . ALA A 1 73 ? 5.044 -0.396 -6.238 1.00 93.31 73 ALA A C 1
ATOM 559 O O . ALA A 1 73 ? 5.678 0.119 -7.164 1.00 93.31 73 ALA A O 1
ATOM 560 N N . LYS A 1 74 ? 5.134 -1.696 -5.928 1.00 92.00 74 LYS A N 1
ATOM 561 C CA . LYS A 1 74 ? 5.935 -2.657 -6.701 1.00 92.00 74 LYS A CA 1
ATOM 562 C C . LYS A 1 74 ? 5.418 -2.795 -8.132 1.00 92.00 74 LYS A C 1
ATOM 564 O O . LYS A 1 74 ? 6.200 -2.587 -9.055 1.00 92.00 74 LYS A O 1
ATOM 569 N N . GLU A 1 75 ? 4.111 -3.006 -8.317 1.00 92.38 75 GLU A N 1
ATOM 570 C CA . GLU A 1 75 ? 3.473 -3.055 -9.648 1.00 92.38 75 GLU A CA 1
ATOM 571 C C . GLU A 1 75 ? 3.802 -1.782 -10.445 1.00 92.38 75 GLU A C 1
ATOM 573 O O . GLU A 1 75 ? 4.259 -1.836 -11.589 1.00 92.38 75 GLU A O 1
ATOM 578 N N . ARG A 1 76 ? 3.647 -0.602 -9.826 1.00 91.69 76 ARG A N 1
ATOM 579 C CA . ARG A 1 76 ? 3.897 0.682 -10.499 1.00 91.69 76 ARG A CA 1
ATOM 580 C C . ARG A 1 76 ? 5.351 0.851 -10.926 1.00 91.69 76 ARG A C 1
ATOM 582 O O . ARG A 1 76 ? 5.611 1.408 -11.997 1.00 91.69 76 ARG A O 1
ATOM 589 N N . ARG A 1 77 ? 6.285 0.387 -10.096 1.00 92.00 77 ARG A N 1
ATOM 590 C CA . ARG A 1 77 ? 7.716 0.375 -10.401 1.00 92.00 77 ARG A CA 1
ATOM 591 C C . ARG A 1 77 ? 8.028 -0.581 -11.547 1.00 92.00 77 ARG A C 1
ATOM 593 O O . ARG A 1 77 ? 8.734 -0.185 -12.469 1.00 92.00 77 ARG A O 1
ATOM 600 N N . GLU A 1 78 ? 7.504 -1.800 -11.515 1.00 89.38 78 GLU A N 1
ATOM 601 C CA . GLU A 1 78 ? 7.712 -2.797 -12.571 1.00 89.38 78 GLU A CA 1
ATOM 602 C C . GLU A 1 78 ? 7.190 -2.299 -13.918 1.00 89.38 78 GLU A C 1
ATOM 604 O O . GLU A 1 78 ? 7.924 -2.319 -14.904 1.00 89.38 78 GLU A O 1
ATOM 609 N N . VAL A 1 79 ? 5.983 -1.725 -13.946 1.00 88.75 79 VAL A N 1
ATOM 610 C CA . VAL A 1 79 ? 5.424 -1.085 -15.148 1.00 88.75 79 VAL A CA 1
ATOM 611 C C . VAL A 1 79 ? 6.312 0.059 -15.643 1.00 88.75 79 VAL A C 1
ATOM 613 O O . VAL A 1 79 ? 6.480 0.231 -16.849 1.00 88.75 79 VAL A O 1
ATOM 616 N N . TYR A 1 80 ? 6.886 0.863 -14.744 1.00 89.12 80 TYR A N 1
ATOM 617 C CA . TYR A 1 80 ? 7.797 1.947 -15.121 1.00 89.12 80 TYR A CA 1
ATOM 618 C C . TYR A 1 80 ? 9.101 1.416 -15.737 1.00 89.12 80 TYR A C 1
ATOM 620 O O . TYR A 1 80 ? 9.499 1.857 -16.815 1.00 89.12 80 TYR A O 1
ATOM 628 N N . LEU A 1 81 ? 9.733 0.422 -15.109 1.00 87.25 81 LEU A N 1
ATOM 629 C CA . LEU A 1 81 ? 10.954 -0.208 -15.621 1.00 87.25 81 LEU A CA 1
ATOM 630 C C . LEU A 1 81 ? 10.719 -0.944 -16.943 1.00 87.25 81 LEU A C 1
ATOM 632 O O . LEU A 1 81 ? 11.553 -0.866 -17.844 1.00 87.25 81 LEU A O 1
ATOM 636 N N . ALA A 1 82 ? 9.568 -1.601 -17.092 1.00 85.06 82 ALA A N 1
ATOM 637 C CA . ALA A 1 82 ? 9.175 -2.292 -18.315 1.00 85.06 82 ALA A CA 1
ATOM 638 C C . ALA A 1 82 ? 8.966 -1.344 -19.505 1.00 85.06 82 ALA A C 1
ATOM 640 O O . ALA A 1 82 ? 9.047 -1.804 -20.642 1.00 85.06 82 ALA A O 1
ATOM 641 N N . LYS A 1 83 ? 8.679 -0.058 -19.249 1.00 84.50 83 LYS A N 1
ATOM 642 C CA . LYS A 1 83 ? 8.591 1.002 -20.268 1.00 84.50 83 LYS A CA 1
ATOM 643 C C . LYS A 1 83 ? 9.950 1.607 -20.614 1.00 84.50 83 LYS A C 1
ATOM 645 O O . LYS A 1 83 ? 10.144 2.022 -21.748 1.00 84.50 83 LYS A O 1
ATOM 650 N N . LEU A 1 84 ? 10.859 1.694 -19.641 1.00 84.06 84 LEU A N 1
ATOM 651 C CA . LEU A 1 84 ? 12.225 2.184 -19.861 1.00 84.06 84 LEU A CA 1
ATOM 652 C C . LEU A 1 84 ? 13.089 1.173 -20.613 1.00 84.06 84 LEU A C 1
ATOM 654 O O . LEU A 1 84 ? 13.956 1.546 -21.397 1.00 84.06 84 LEU A O 1
ATOM 658 N N . THR A 1 85 ? 12.864 -0.110 -20.352 1.00 75.69 85 THR A N 1
ATOM 659 C CA . THR A 1 85 ? 13.484 -1.184 -21.114 1.00 75.69 85 THR A CA 1
ATOM 660 C C . THR A 1 85 ? 12.746 -1.313 -22.443 1.00 75.69 85 THR A C 1
ATOM 662 O O . THR A 1 85 ? 11.587 -1.723 -22.478 1.00 75.69 85 THR A O 1
ATOM 665 N N . PHE A 1 86 ? 13.421 -0.993 -23.551 1.00 65.25 86 PHE A N 1
ATOM 666 C CA . PHE A 1 86 ? 13.011 -1.363 -24.915 1.00 65.25 86 PHE A CA 1
ATOM 667 C C . PHE A 1 86 ? 13.119 -2.888 -25.105 1.00 65.25 86 PHE A C 1
ATOM 669 O O . PHE A 1 86 ? 13.818 -3.366 -25.988 1.00 65.25 86 PHE A O 1
ATOM 676 N N . ALA A 1 87 ? 12.540 -3.655 -24.182 1.00 62.22 87 ALA A N 1
ATOM 677 C CA . ALA A 1 87 ? 12.749 -5.088 -24.089 1.00 62.22 87 ALA A CA 1
ATOM 678 C C . ALA A 1 87 ? 12.127 -5.798 -25.291 1.00 62.22 87 ALA A C 1
ATOM 680 O O . ALA A 1 87 ? 11.040 -5.417 -25.738 1.00 62.22 87 ALA A O 1
ATOM 681 N N . ASP A 1 88 ? 12.823 -6.838 -25.747 1.00 56.09 88 ASP A N 1
ATOM 682 C CA . ASP A 1 88 ? 12.460 -7.644 -26.902 1.00 56.09 88 ASP A CA 1
ATOM 683 C C . ASP A 1 88 ? 11.002 -8.129 -26.837 1.00 56.09 88 ASP A C 1
ATOM 685 O O . ASP A 1 88 ? 10.563 -8.639 -25.799 1.00 56.09 88 ASP A O 1
ATOM 689 N N . PRO A 1 89 ? 10.242 -8.005 -27.939 1.00 60.41 89 PRO A N 1
ATOM 690 C CA . PRO A 1 89 ? 8.836 -8.401 -27.997 1.00 60.41 89 PRO A CA 1
ATOM 691 C C . PRO A 1 89 ? 8.604 -9.916 -27.850 1.00 60.41 89 PRO A C 1
ATOM 693 O O . PRO A 1 89 ? 7.462 -10.328 -27.667 1.00 60.41 89 PRO A O 1
ATOM 696 N N . GLU A 1 90 ? 9.652 -10.744 -27.921 1.00 56.34 90 GLU A N 1
ATOM 697 C CA . GLU A 1 90 ? 9.555 -12.211 -27.864 1.00 56.34 90 GLU A CA 1
ATOM 698 C C . GLU A 1 90 ? 9.501 -12.793 -26.446 1.00 56.34 90 GLU A C 1
ATOM 700 O O . GLU A 1 90 ? 9.074 -13.935 -26.279 1.00 56.34 90 GLU A O 1
ATOM 705 N N . VAL A 1 91 ? 9.887 -12.040 -25.408 1.00 59.69 91 VAL A N 1
ATOM 706 C CA . VAL A 1 91 ? 9.759 -12.514 -24.022 1.00 59.69 91 VAL A CA 1
ATOM 707 C C . VAL A 1 91 ? 8.361 -12.160 -23.512 1.00 59.69 91 VAL A C 1
ATOM 709 O O . VAL A 1 91 ? 8.058 -10.968 -23.383 1.00 59.69 91 VAL A O 1
ATOM 712 N N . PRO A 1 92 ? 7.504 -13.142 -23.157 1.00 56.28 92 PRO A N 1
ATOM 713 C CA . PRO A 1 92 ? 6.232 -12.851 -22.515 1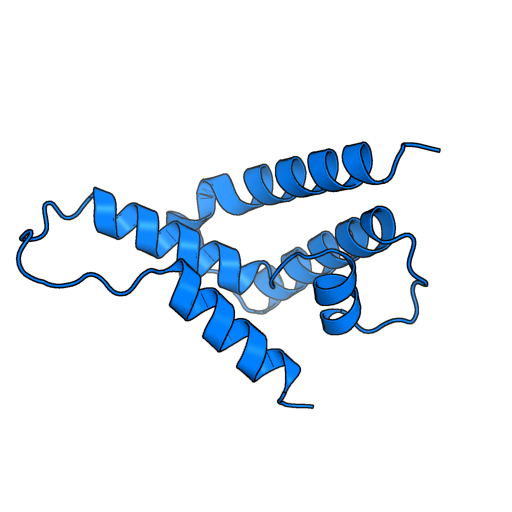.00 56.28 92 PRO A CA 1
ATOM 714 C C . PRO A 1 92 ? 6.521 -12.177 -21.173 1.00 56.28 92 PRO A C 1
ATOM 716 O O . PRO A 1 92 ? 6.963 -12.815 -20.214 1.00 56.28 92 PRO A O 1
ATOM 719 N N . LYS A 1 93 ? 6.323 -10.859 -21.101 1.00 66.19 93 LYS A N 1
ATOM 720 C CA . LYS A 1 93 ? 6.399 -10.137 -19.832 1.00 66.19 93 LYS A CA 1
ATOM 721 C C . LYS A 1 93 ? 5.243 -10.635 -18.972 1.00 66.19 93 LYS A C 1
ATOM 723 O O . LYS A 1 93 ? 4.087 -10.486 -19.359 1.00 66.19 93 LYS A O 1
ATOM 728 N N . ARG A 1 94 ? 5.557 -11.229 -17.820 1.00 71.94 94 ARG A N 1
ATOM 729 C CA . ARG A 1 94 ? 4.550 -11.550 -16.807 1.00 71.94 94 ARG A CA 1
ATOM 730 C C . ARG A 1 94 ? 3.806 -10.265 -16.453 1.00 71.94 94 ARG A C 1
ATOM 732 O O . ARG A 1 94 ? 4.466 -9.257 -16.202 1.00 71.94 94 ARG A O 1
ATOM 739 N N . ASP A 1 95 ? 2.475 -10.285 -16.489 1.00 84.56 95 ASP A N 1
ATOM 740 C CA . ASP A 1 95 ? 1.681 -9.095 -16.190 1.00 84.56 95 ASP A CA 1
ATOM 741 C C . ASP A 1 95 ? 1.925 -8.697 -14.719 1.00 84.56 95 ASP A C 1
ATOM 743 O O . ASP A 1 95 ? 1.611 -9.486 -13.819 1.00 84.56 95 ASP A O 1
ATOM 747 N N . PRO A 1 96 ? 2.488 -7.502 -14.439 1.00 85.12 96 PRO A N 1
ATOM 748 C CA . PRO A 1 96 ? 2.707 -7.028 -13.071 1.00 85.12 96 PRO A CA 1
ATOM 749 C C . PRO A 1 96 ? 1.429 -7.054 -12.224 1.00 85.12 96 PRO A C 1
ATOM 751 O O . PRO A 1 96 ? 1.484 -7.223 -11.005 1.00 85.12 96 PRO A O 1
ATOM 754 N N . ARG A 1 97 ? 0.262 -6.923 -12.868 1.00 89.12 97 ARG A N 1
ATOM 755 C CA . ARG A 1 97 ? -1.035 -6.999 -12.200 1.00 89.12 97 ARG A CA 1
ATOM 756 C C . ARG A 1 97 ? -1.377 -8.408 -11.734 1.00 89.12 97 ARG A C 1
ATOM 758 O O . ARG A 1 97 ? -1.888 -8.562 -10.629 1.00 89.12 97 ARG A O 1
ATOM 765 N N . GLU A 1 98 ? -1.118 -9.426 -12.547 1.00 89.81 98 GLU A N 1
ATOM 766 C CA . GLU A 1 98 ? -1.366 -10.820 -12.160 1.00 89.81 98 GLU A CA 1
ATOM 767 C C . GLU A 1 98 ? -0.496 -11.210 -10.967 1.00 89.81 98 GLU A C 1
ATOM 769 O O . GLU A 1 98 ? -0.976 -11.836 -10.020 1.00 89.81 98 GLU A O 1
ATOM 774 N N . GLU A 1 99 ? 0.766 -10.776 -10.968 1.00 89.75 99 GLU A N 1
ATOM 775 C CA . GLU A 1 99 ? 1.656 -11.011 -9.836 1.00 89.75 99 GLU A CA 1
ATOM 776 C C . GLU A 1 99 ? 1.187 -10.284 -8.577 1.00 89.75 99 GLU A C 1
ATOM 778 O O . GLU A 1 99 ? 1.183 -10.865 -7.490 1.00 89.75 99 GLU A O 1
ATOM 783 N N . LEU A 1 100 ? 0.742 -9.034 -8.713 1.00 92.19 100 LEU A N 1
ATOM 784 C CA . LEU A 1 100 ? 0.166 -8.291 -7.601 1.00 92.19 100 LEU A CA 1
ATOM 785 C C . LEU A 1 100 ? -1.048 -9.013 -7.007 1.00 92.19 100 LEU A C 1
ATOM 787 O O . LEU A 1 100 ? -1.144 -9.127 -5.785 1.00 92.19 100 LEU A O 1
ATOM 791 N N . LEU A 1 101 ? -1.961 -9.503 -7.850 1.00 91.62 101 LEU A N 1
ATOM 792 C CA . LEU A 1 101 ? -3.155 -10.218 -7.399 1.00 91.62 101 LEU A CA 1
ATOM 793 C C . LEU A 1 101 ? -2.790 -11.534 -6.709 1.00 91.62 101 LEU A C 1
ATOM 795 O O . LEU A 1 101 ? -3.333 -11.825 -5.647 1.00 91.62 101 LEU A O 1
ATOM 799 N N . SER A 1 102 ? -1.827 -12.280 -7.253 1.00 91.81 102 SER A N 1
ATOM 800 C CA . SER A 1 102 ? -1.311 -13.509 -6.641 1.00 91.81 102 SER A CA 1
ATOM 801 C C . SER A 1 102 ? -0.698 -13.243 -5.262 1.00 91.81 102 SER A C 1
ATOM 803 O O . SER A 1 102 ? -1.082 -13.866 -4.272 1.00 91.81 102 SER A O 1
ATOM 805 N N . GLN A 1 103 ? 0.195 -12.252 -5.154 1.00 91.81 103 GLN A N 1
ATOM 806 C CA . GLN A 1 103 ? 0.803 -11.878 -3.873 1.00 91.81 103 GLN A CA 1
ATOM 807 C C . GLN A 1 103 ? -0.235 -11.382 -2.865 1.00 91.81 103 GLN A C 1
ATOM 809 O O . GLN A 1 103 ? -0.116 -11.655 -1.670 1.00 91.81 103 GLN A O 1
ATOM 814 N N . TRP A 1 104 ? -1.247 -10.647 -3.327 1.00 92.19 104 TRP A N 1
ATOM 815 C CA . TRP A 1 104 ? -2.315 -10.170 -2.460 1.00 92.19 104 TRP A CA 1
ATOM 816 C C . TRP A 1 104 ? -3.187 -11.318 -1.948 1.00 92.19 104 TRP A C 1
ATOM 818 O O . TRP A 1 104 ? -3.476 -11.356 -0.754 1.00 92.19 104 TRP A O 1
ATOM 828 N N . GLN A 1 105 ? -3.519 -12.283 -2.809 1.00 91.31 105 GLN A N 1
ATOM 829 C CA . GLN A 1 105 ? -4.256 -13.489 -2.435 1.00 91.31 105 GLN A CA 1
ATOM 830 C C . GLN A 1 105 ? -3.482 -14.315 -1.399 1.00 91.31 105 GLN A C 1
ATOM 832 O O . GLN A 1 105 ? -4.024 -14.637 -0.349 1.00 91.31 105 GLN A O 1
ATOM 837 N N . ILE A 1 106 ? -2.183 -14.546 -1.620 1.00 91.50 106 ILE A N 1
ATOM 838 C CA . ILE A 1 106 ? -1.313 -15.254 -0.663 1.00 91.50 106 ILE A CA 1
ATOM 839 C C . ILE A 1 106 ? -1.296 -14.554 0.702 1.00 91.50 106 ILE A C 1
ATOM 841 O O . ILE A 1 106 ? -1.335 -15.213 1.738 1.00 91.50 106 ILE A O 1
ATOM 845 N N . ARG A 1 107 ? -1.237 -13.216 0.720 1.00 88.62 107 ARG A N 1
ATOM 846 C CA . ARG A 1 107 ? -1.276 -12.445 1.973 1.00 88.62 107 ARG A CA 1
ATOM 847 C C . ARG A 1 107 ? -2.612 -12.531 2.694 1.00 88.62 107 ARG A C 1
ATOM 849 O O . ARG A 1 107 ? -2.627 -12.397 3.907 1.00 88.62 107 ARG A O 1
ATOM 856 N N . TRP A 1 108 ? -3.708 -12.679 1.962 1.00 86.50 108 TRP A N 1
ATOM 857 C CA . TRP A 1 108 ? -5.028 -12.852 2.553 1.00 86.50 108 TRP A CA 1
ATOM 858 C C . TRP A 1 108 ? -5.219 -14.265 3.112 1.00 86.50 108 TRP A C 1
ATOM 860 O O . TRP A 1 108 ? -5.782 -14.428 4.191 1.00 86.50 108 TRP A O 1
ATOM 870 N N . ASP A 1 109 ? -4.728 -15.273 2.392 1.00 88.19 109 ASP A N 1
ATOM 871 C CA . ASP A 1 109 ? -4.877 -16.679 2.770 1.00 88.19 109 ASP A CA 1
ATOM 872 C C . ASP A 1 109 ? -3.949 -17.093 3.926 1.00 88.19 109 ASP A C 1
ATOM 874 O O . ASP A 1 109 ? -4.199 -18.108 4.575 1.00 88.19 109 ASP A O 1
ATOM 878 N N . CYS A 1 110 ? -2.888 -16.323 4.192 1.00 76.62 110 CYS A N 1
ATOM 879 C CA . CYS A 1 110 ? -1.976 -16.518 5.319 1.00 76.62 110 CYS A CA 1
ATOM 880 C C . CYS A 1 110 ? -2.462 -15.712 6.548 1.00 76.62 110 CYS A C 1
ATOM 882 O O . CYS A 1 110 ? -2.376 -14.482 6.505 1.00 76.62 110 CYS A O 1
ATOM 884 N N . PRO A 1 111 ? -2.981 -16.360 7.614 1.00 54.94 111 PRO A N 1
ATOM 885 C CA . PRO A 1 111 ? -3.529 -15.680 8.794 1.00 54.94 111 PRO A CA 1
ATOM 886 C C . PRO A 1 111 ? -2.471 -15.059 9.715 1.00 54.94 111 PRO A C 1
ATOM 888 O O . PRO A 1 111 ? -1.373 -15.649 9.851 1.00 54.94 111 PRO A O 1
#

Sequence (111 aa):
MAKPRNRKLIGSDVVSILLFGAPNWADKMSESGKNELLKTQRKTNLRIASAYSTISTEASQVLADFPSIDLLAKERREVYLAKLTFADPEVPKRDPREELLSQWQIRWDCP

Secondary structure (DSSP, 8-state):
---HHHHHHHHHHHHHHHHTTHHHHTTT--HHHHHHHHHHHHHHHHHHHT--TTS-HHHHHHHHT---HHHHHHHHHHHHHHHHS---TTS-PPPHHHHHHHHHHHHHH--

pLDDT: mean 85.94, std 10.29, range [49.56, 94.0]

Organism: NCBI:txid143950